Protein AF-W1XWZ4-F1 (afdb_monomer)

Mean predicted aligned error: 9.77 Å

Organism: NCBI:txid408170

Foldseek 3Di:
DPPPDLDDDFQPGDSLVVLLVVLVVVLVVVVVVVVVVVVVVVVVVVVVCVVVVNDDDPDPVSVVVCCVVPVVVVVVCVVVVVVVCCVPVSVVSSVVQVLQWPDDPVQDDRGHGIDGNGCVSVVVVVVVVVVD

Solvent-accessible surface area (backbone atoms only — not comparable to full-atom values): 7586 Å² total; per-residue (Å²): 124,83,88,80,50,44,54,91,46,65,68,76,44,58,19,67,60,52,51,50,51,49,50,55,49,50,53,52,52,52,53,49,53,54,50,52,55,49,51,55,52,47,54,53,51,51,53,52,35,53,77,71,70,44,91,69,72,88,44,72,67,48,45,52,49,51,37,57,77,77,31,45,71,54,66,65,48,49,61,54,53,54,51,47,43,58,70,50,51,44,59,50,49,45,52,53,53,47,57,30,32,60,78,46,94,90,45,54,73,59,77,40,60,53,48,81,52,53,64,53,59,60,52,50,54,54,52,61,62,65,77,107

Secondary structure (DSSP, 8-state):
-TTTSS-SSTTT--HHHHHHHHHHHHHHHHHHHHHHHHHHHHHHHHHHHHHTT-----SHHHHHHHHHHHHHHHHHHHHHHHHHIIIIIHHHHHHHHHHTBT-STTS-TTSS---B-TTHHHHHHHHHHHT-

Radius of gyration: 23.23 Å; Cα contacts (8 Å, |Δi|>4): 77; chains: 1; bounding box: 59×29×56 Å

InterPro domains:
  IPR035277 MalF, N-terminal [G3DSA:1.20.58.370] (58-104)

pLDDT: mean 80.43, std 14.29, range [37.47, 97.0]

Sequence (132 aa):
SNLITLGEKPGRDNSLFMLIRGAFHSIFVIVYLAFYILNIKDAHTIAKRINNGIPVPLTLKDMIKGIYENGFPYLLIIPSYVAMTFAIIFPVIVTLMIAFTNYDFQHLPPNKLLDWVGLTNFTNIWSLSTFR

Structure (mmCIF, N/CA/C/O backbone):
data_AF-W1XWZ4-F1
#
_entry.id   AF-W1XWZ4-F1
#
loop_
_atom_site.group_PDB
_atom_site.id
_atom_site.type_symbol
_atom_site.label_atom_id
_atom_site.label_alt_id
_atom_site.label_comp_id
_atom_site.label_asym_id
_atom_site.label_entity_id
_atom_site.label_seq_id
_atom_site.pdbx_PDB_ins_code
_atom_site.Cartn_x
_atom_site.Cartn_y
_atom_site.Cartn_z
_atom_site.occupancy
_atom_site.B_iso_or_equiv
_atom_site.auth_seq_id
_atom_site.auth_comp_id
_atom_site.auth_asym_id
_atom_site.auth_atom_id
_atom_site.pdbx_PDB_model_num
ATOM 1 N N . SER A 1 1 ? -7.956 -2.053 -25.456 1.00 41.41 1 SER A N 1
ATOM 2 C CA . SER A 1 1 ? -6.589 -1.966 -26.003 1.00 41.41 1 SER A CA 1
ATOM 3 C C . SER A 1 1 ? -5.588 -1.432 -24.978 1.00 41.41 1 SER A C 1
ATOM 5 O O . SER A 1 1 ? -4.648 -2.134 -24.652 1.00 41.41 1 SER A O 1
ATOM 7 N N . ASN A 1 2 ? -5.832 -0.268 -24.358 1.00 37.47 2 ASN A N 1
ATOM 8 C CA . ASN A 1 2 ? -4.829 0.512 -23.598 1.00 37.47 2 ASN A CA 1
ATOM 9 C C . ASN A 1 2 ? -4.474 0.083 -22.151 1.00 37.47 2 ASN A C 1
ATOM 11 O O . ASN A 1 2 ? -3.929 0.897 -21.412 1.00 37.47 2 ASN A O 1
ATOM 15 N N . LEU A 1 3 ? -4.807 -1.130 -21.694 1.00 45.94 3 LEU A N 1
ATOM 16 C CA . LEU A 1 3 ? -4.467 -1.565 -20.319 1.00 45.94 3 LEU A CA 1
ATOM 17 C C . LEU A 1 3 ? -3.205 -2.435 -20.245 1.00 45.94 3 LEU A C 1
ATOM 19 O O . LEU A 1 3 ? -2.692 -2.665 -19.156 1.00 45.94 3 LEU A O 1
ATOM 23 N N . ILE A 1 4 ? -2.714 -2.915 -21.391 1.00 56.25 4 ILE A N 1
ATOM 24 C CA . ILE A 1 4 ? -1.570 -3.838 -21.473 1.00 56.25 4 ILE A CA 1
ATOM 25 C C . ILE A 1 4 ? -0.411 -3.215 -22.268 1.00 56.25 4 ILE A C 1
ATOM 27 O O . ILE A 1 4 ? 0.742 -3.578 -22.060 1.00 56.25 4 ILE A O 1
ATOM 31 N N . THR A 1 5 ? -0.685 -2.251 -23.151 1.00 56.94 5 THR A N 1
ATOM 32 C CA . THR A 1 5 ? 0.340 -1.616 -23.983 1.00 56.94 5 THR A CA 1
ATOM 33 C C . THR A 1 5 ? 0.970 -0.425 -23.256 1.00 56.94 5 THR A C 1
ATOM 35 O O . THR A 1 5 ? 0.279 0.417 -22.680 1.00 56.94 5 THR A O 1
ATOM 38 N N . LEU A 1 6 ? 2.300 -0.327 -23.290 1.00 59.00 6 LEU A N 1
ATOM 39 C CA . LEU A 1 6 ? 3.083 0.790 -22.740 1.00 59.00 6 LEU A CA 1
ATOM 40 C C . LEU A 1 6 ? 3.017 2.037 -23.657 1.00 59.00 6 LEU A C 1
ATOM 42 O O . LEU A 1 6 ? 4.007 2.740 -23.843 1.00 59.00 6 LEU A O 1
ATOM 46 N N . GLY A 1 7 ? 1.836 2.316 -24.217 1.00 57.91 7 GLY A N 1
ATOM 47 C CA . GLY A 1 7 ? 1.596 3.288 -25.287 1.00 57.91 7 GLY A CA 1
ATOM 48 C C . GLY A 1 7 ? 1.490 2.626 -26.665 1.00 57.91 7 GLY A C 1
ATOM 49 O O . GLY A 1 7 ? 1.989 1.524 -26.878 1.00 57.91 7 GLY A O 1
ATOM 50 N N . GLU A 1 8 ? 0.818 3.295 -27.603 1.00 58.59 8 GLU A N 1
ATOM 51 C CA . GLU A 1 8 ? 0.705 2.841 -29.004 1.00 58.59 8 GLU A CA 1
ATOM 52 C C . GLU A 1 8 ? 1.411 3.809 -29.974 1.00 58.59 8 GLU A C 1
ATOM 54 O O . GLU A 1 8 ? 1.745 3.420 -31.094 1.00 58.59 8 GLU A O 1
ATOM 59 N N . LYS A 1 9 ? 1.665 5.070 -29.572 1.00 57.44 9 LYS A N 1
ATOM 60 C CA . LYS A 1 9 ? 2.260 6.099 -30.446 1.00 57.44 9 LYS A CA 1
ATOM 61 C C . LYS A 1 9 ? 3.492 6.782 -29.822 1.00 57.44 9 LYS A C 1
ATOM 63 O O . LYS A 1 9 ? 3.333 7.594 -28.904 1.00 57.44 9 LYS A O 1
ATOM 68 N N . PRO A 1 10 ? 4.708 6.537 -30.358 1.00 55.03 10 PRO A N 1
ATOM 69 C CA . PRO A 1 10 ? 5.923 7.244 -29.949 1.00 55.03 10 PRO A CA 1
ATOM 70 C C . PRO A 1 10 ? 5.775 8.763 -30.139 1.00 55.03 10 PRO A C 1
ATOM 72 O O . PRO A 1 10 ? 5.206 9.215 -31.133 1.00 55.03 10 PRO A O 1
ATOM 75 N N . GLY A 1 11 ? 6.246 9.560 -29.177 1.00 56.50 11 GLY A N 1
ATOM 76 C CA . GLY A 1 11 ? 6.170 11.028 -29.200 1.00 56.50 11 GLY A CA 1
ATOM 77 C C . GLY A 1 11 ? 4.877 11.654 -28.650 1.00 56.50 11 GLY A C 1
ATOM 78 O O . GLY A 1 11 ? 4.886 12.838 -28.319 1.00 56.50 11 GLY A O 1
ATOM 79 N N . ARG A 1 12 ? 3.784 10.889 -28.490 1.00 55.41 12 ARG A N 1
ATOM 80 C CA . ARG A 1 12 ? 2.554 11.333 -27.792 1.00 55.41 12 ARG A CA 1
ATOM 81 C C . ARG A 1 12 ? 2.399 10.659 -26.429 1.00 55.41 12 ARG A C 1
ATOM 83 O O . ARG A 1 12 ? 2.057 11.330 -25.457 1.00 55.41 12 ARG A O 1
ATOM 90 N N . ASP A 1 13 ? 2.678 9.361 -26.364 1.00 60.84 13 ASP A N 1
ATOM 91 C CA . ASP A 1 13 ? 2.583 8.582 -25.135 1.00 60.84 13 ASP A CA 1
ATOM 92 C C . ASP A 1 13 ? 3.955 8.509 -24.465 1.00 60.84 13 ASP A C 1
ATOM 94 O O . ASP A 1 13 ? 4.950 8.126 -25.081 1.00 60.84 13 ASP A O 1
ATOM 98 N N . ASN A 1 14 ? 4.016 8.878 -23.186 1.00 70.44 14 ASN A N 1
ATOM 99 C CA . ASN A 1 14 ? 5.223 8.696 -22.394 1.00 70.44 14 ASN A CA 1
ATOM 100 C C . ASN A 1 14 ? 5.089 7.410 -21.568 1.00 70.44 14 ASN A C 1
ATOM 102 O O . ASN A 1 14 ? 4.520 7.411 -20.470 1.00 70.44 14 ASN A O 1
ATOM 106 N N . SER A 1 15 ? 5.592 6.319 -22.147 1.00 70.00 15 SER A N 1
ATOM 107 C CA . SER A 1 15 ? 5.579 4.952 -21.610 1.00 70.00 15 SER A CA 1
ATOM 108 C C . SER A 1 15 ? 6.104 4.876 -20.172 1.00 70.00 15 SER A C 1
ATOM 110 O O . SER A 1 15 ? 5.511 4.196 -19.335 1.00 70.00 15 SER A O 1
ATOM 112 N N . LEU A 1 16 ? 7.146 5.650 -19.846 1.00 75.62 16 LEU A N 1
ATOM 113 C CA . LEU A 1 16 ? 7.705 5.736 -18.496 1.00 75.62 16 LEU A CA 1
ATOM 114 C C . LEU A 1 16 ? 6.690 6.320 -17.505 1.00 75.62 16 LEU A C 1
ATOM 116 O O . LEU A 1 16 ? 6.476 5.763 -16.431 1.00 75.62 16 LEU A O 1
ATOM 120 N N . PHE A 1 17 ? 6.007 7.409 -17.867 1.00 77.31 17 PHE A N 1
ATOM 121 C CA . PHE A 1 17 ? 4.973 7.977 -16.998 1.00 77.31 17 PHE A CA 1
ATOM 122 C C . PHE A 1 17 ? 3.753 7.059 -16.867 1.00 77.31 17 PHE A C 1
ATOM 124 O O . PHE A 1 17 ? 3.123 7.046 -15.811 1.00 77.31 17 PHE A O 1
ATOM 131 N N . MET A 1 18 ? 3.387 6.308 -17.910 1.00 80.12 18 MET A N 1
ATOM 132 C CA . MET A 1 18 ? 2.308 5.314 -17.825 1.00 80.12 18 MET A CA 1
ATOM 133 C C . MET A 1 18 ? 2.676 4.176 -16.870 1.00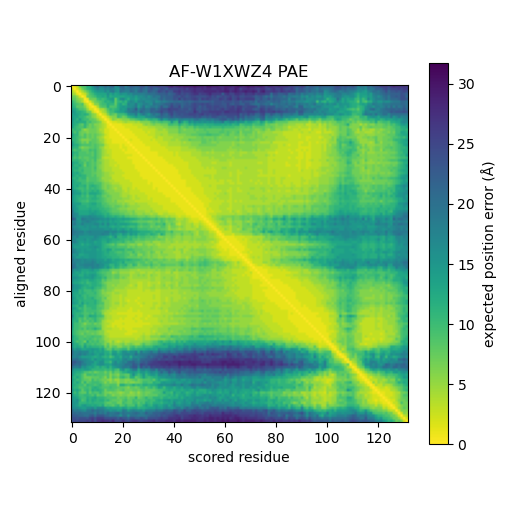 80.12 18 MET A C 1
ATOM 135 O O . MET A 1 18 ? 1.859 3.819 -16.025 1.00 80.12 18 MET A O 1
ATOM 139 N N . LEU A 1 19 ? 3.916 3.685 -16.934 1.00 82.88 19 LEU A N 1
ATOM 140 C CA . LEU A 1 19 ? 4.446 2.672 -16.022 1.00 82.88 19 LEU A CA 1
ATOM 141 C C . LEU A 1 19 ? 4.454 3.167 -14.570 1.00 82.88 19 LEU A C 1
ATOM 143 O O . LEU A 1 19 ? 3.928 2.490 -13.691 1.00 82.88 19 LEU A O 1
ATOM 147 N N . ILE A 1 20 ? 4.954 4.381 -14.321 1.00 84.19 20 ILE A N 1
ATOM 148 C CA . ILE A 1 20 ? 4.967 4.990 -12.981 1.00 84.19 20 ILE A CA 1
ATOM 149 C C . ILE A 1 20 ? 3.538 5.185 -12.445 1.00 84.19 20 ILE A C 1
ATOM 151 O O . ILE A 1 20 ? 3.257 4.856 -11.293 1.00 84.19 20 ILE A O 1
ATOM 155 N N . ARG A 1 21 ? 2.608 5.683 -13.272 1.00 85.19 21 ARG A N 1
ATOM 156 C CA . ARG A 1 21 ? 1.195 5.837 -12.882 1.00 85.19 21 ARG A CA 1
ATOM 157 C C . ARG A 1 21 ? 0.525 4.493 -12.597 1.00 85.19 21 ARG A C 1
ATOM 159 O O . ARG A 1 21 ? -0.229 4.393 -11.633 1.00 85.19 21 ARG A O 1
ATOM 166 N N . GLY A 1 22 ? 0.816 3.467 -13.395 1.00 85.44 22 GLY A N 1
ATOM 167 C CA . GLY A 1 22 ? 0.335 2.103 -13.175 1.00 85.44 22 GLY A CA 1
ATOM 168 C C . GLY A 1 22 ? 0.857 1.509 -11.865 1.00 85.44 22 GLY A C 1
ATOM 169 O O . GLY A 1 22 ? 0.069 0.986 -11.079 1.00 85.44 22 GLY A O 1
ATOM 170 N N . ALA A 1 23 ? 2.154 1.671 -11.584 1.00 87.56 23 ALA A N 1
ATOM 171 C CA . ALA A 1 23 ? 2.776 1.265 -10.323 1.00 87.56 23 ALA A CA 1
ATOM 172 C C . ALA A 1 23 ? 2.171 1.989 -9.110 1.00 87.56 23 ALA A C 1
ATOM 174 O O . ALA A 1 23 ? 1.968 1.387 -8.061 1.00 87.56 23 ALA A O 1
ATOM 175 N N . PHE A 1 24 ? 1.842 3.274 -9.244 1.00 87.50 24 PHE A N 1
ATOM 176 C CA . PHE A 1 24 ? 1.155 4.015 -8.188 1.00 87.50 24 PHE A CA 1
ATOM 177 C C . PHE A 1 24 ? -0.259 3.469 -7.951 1.00 87.50 24 PHE A C 1
ATOM 179 O O . PHE A 1 24 ? -0.643 3.208 -6.813 1.00 87.50 24 PHE A O 1
ATOM 186 N N . HIS A 1 25 ? -1.030 3.251 -9.019 1.00 90.19 25 HIS A N 1
ATOM 187 C CA . HIS A 1 25 ? -2.403 2.761 -8.919 1.00 90.19 25 HIS A CA 1
ATOM 188 C C . HIS A 1 25 ? -2.489 1.330 -8.364 1.00 90.19 25 HIS A C 1
ATOM 190 O O . HIS A 1 25 ? -3.403 1.029 -7.597 1.00 90.19 25 HIS A O 1
ATOM 196 N N . SER A 1 26 ? -1.531 0.455 -8.686 1.00 89.69 26 SER A N 1
ATOM 197 C CA . SER A 1 26 ? -1.518 -0.921 -8.173 1.00 89.69 26 SER A CA 1
ATOM 198 C C . SER A 1 26 ? -1.423 -0.975 -6.643 1.00 89.69 26 SER A C 1
ATOM 200 O O . SER A 1 26 ? -2.102 -1.796 -6.025 1.00 89.69 26 SER A O 1
ATOM 202 N N . ILE A 1 27 ? -0.683 -0.051 -6.015 1.00 89.56 27 ILE A N 1
ATOM 203 C CA . ILE A 1 27 ? -0.615 0.080 -4.550 1.00 89.56 27 ILE A CA 1
ATOM 204 C C . ILE A 1 27 ? -2.003 0.377 -3.974 1.00 89.56 27 ILE A C 1
ATOM 206 O O . ILE A 1 27 ? -2.417 -0.277 -3.018 1.00 89.56 27 ILE A O 1
ATOM 210 N N . PHE A 1 28 ? -2.757 1.306 -4.572 1.00 90.88 28 PHE A N 1
ATOM 211 C CA . PHE A 1 28 ? -4.123 1.610 -4.126 1.00 90.88 28 PHE A CA 1
ATOM 212 C C . PHE A 1 28 ? -5.049 0.406 -4.238 1.00 90.88 28 PHE A C 1
ATOM 214 O O . PHE A 1 28 ? -5.809 0.145 -3.309 1.00 90.88 28 PHE A O 1
ATOM 221 N N . VAL A 1 29 ? -4.976 -0.345 -5.340 1.00 93.75 29 VAL A N 1
ATOM 222 C CA . VAL A 1 29 ? -5.797 -1.549 -5.529 1.00 93.75 29 VAL A CA 1
ATOM 223 C C . VAL A 1 29 ? -5.482 -2.592 -4.455 1.00 93.75 29 VAL A C 1
ATOM 225 O O . VAL A 1 29 ? -6.402 -3.138 -3.851 1.00 93.75 29 VAL A O 1
ATOM 228 N N . ILE A 1 30 ? -4.202 -2.838 -4.164 1.00 91.69 30 ILE A N 1
ATOM 229 C CA . ILE A 1 30 ? -3.786 -3.796 -3.128 1.00 91.69 30 ILE A CA 1
ATOM 230 C C . ILE A 1 30 ? -4.271 -3.351 -1.74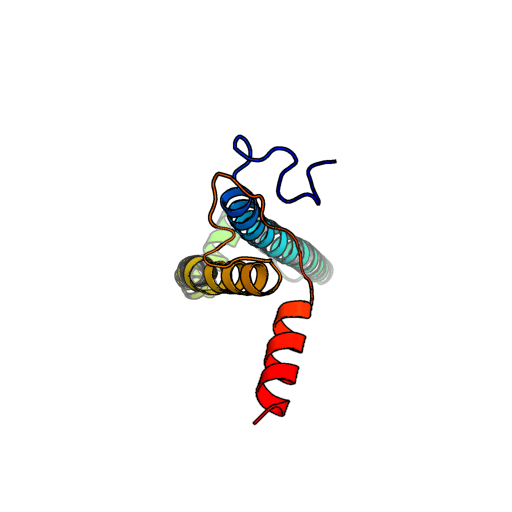4 1.00 91.69 30 ILE A C 1
ATOM 232 O O . ILE A 1 30 ? -4.859 -4.151 -1.015 1.00 91.69 30 ILE A O 1
ATOM 236 N N . VAL A 1 31 ? -4.069 -2.079 -1.387 1.00 91.38 31 VAL A N 1
ATOM 237 C CA . VAL A 1 31 ? -4.522 -1.521 -0.101 1.00 91.38 31 VAL A CA 1
ATOM 238 C C . VAL A 1 31 ? -6.044 -1.596 0.018 1.00 91.38 31 VAL A C 1
ATOM 240 O O . VAL A 1 31 ? -6.558 -1.995 1.063 1.00 91.38 31 VAL A O 1
ATOM 243 N N . TYR A 1 32 ? -6.770 -1.281 -1.055 1.00 93.75 32 TYR A N 1
ATOM 244 C CA . TYR A 1 32 ? -8.224 -1.390 -1.105 1.00 93.75 32 TYR A CA 1
ATOM 245 C C . TYR A 1 32 ? -8.696 -2.832 -0.892 1.00 93.75 32 TYR A C 1
ATO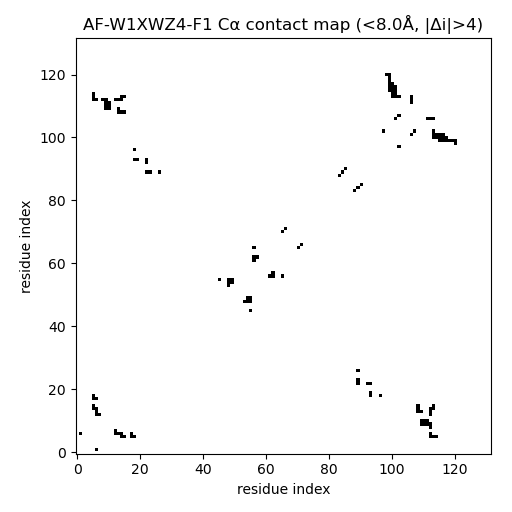M 247 O O . TYR A 1 32 ? -9.565 -3.068 -0.056 1.00 93.75 32 TYR A O 1
ATOM 255 N N . LEU A 1 33 ? -8.101 -3.805 -1.588 1.00 96.31 33 LEU A N 1
ATOM 256 C CA . LEU A 1 33 ? -8.439 -5.222 -1.428 1.00 96.31 33 LEU A CA 1
ATOM 257 C C . LEU A 1 33 ? -8.150 -5.717 -0.007 1.00 96.31 33 LEU A C 1
ATOM 259 O O . LEU A 1 33 ? -8.978 -6.412 0.583 1.00 96.31 33 LEU A O 1
ATOM 263 N N . ALA A 1 34 ? -7.010 -5.328 0.571 1.00 92.94 34 ALA A N 1
ATOM 264 C CA . ALA A 1 34 ? -6.670 -5.661 1.950 1.00 92.94 34 ALA A CA 1
ATOM 265 C C . ALA A 1 34 ? -7.700 -5.082 2.932 1.00 92.94 34 ALA A C 1
ATOM 267 O O . ALA A 1 34 ? -8.233 -5.813 3.769 1.00 92.94 34 ALA A O 1
ATOM 268 N N . PHE A 1 35 ? -8.036 -3.797 2.791 1.00 94.12 35 PHE A N 1
ATOM 269 C CA . PHE A 1 35 ? -9.057 -3.145 3.607 1.00 94.12 35 PHE A CA 1
ATOM 270 C C . PHE A 1 35 ? -10.420 -3.825 3.447 1.00 94.12 35 PHE A C 1
ATOM 272 O O . PHE A 1 35 ? -11.079 -4.116 4.442 1.00 94.12 35 PHE A O 1
ATOM 279 N N . TYR A 1 36 ? -10.824 -4.157 2.223 1.00 96.00 36 TYR A N 1
ATOM 280 C CA . TYR A 1 36 ? -12.083 -4.842 1.941 1.00 96.00 36 TYR A CA 1
ATOM 281 C C . TYR A 1 36 ? -12.177 -6.204 2.647 1.00 96.00 36 TYR A C 1
ATOM 283 O O . TYR A 1 36 ? -13.167 -6.487 3.325 1.00 96.00 36 TYR A O 1
ATOM 291 N N . ILE A 1 37 ? -11.118 -7.019 2.581 1.00 97.00 37 ILE A N 1
ATOM 292 C CA . ILE A 1 37 ? -11.054 -8.309 3.285 1.00 97.00 37 ILE A CA 1
ATOM 293 C C . ILE A 1 37 ? -11.137 -8.112 4.805 1.00 97.00 37 ILE A C 1
ATOM 295 O O . ILE A 1 37 ? -11.833 -8.870 5.484 1.00 97.00 37 ILE A O 1
ATOM 299 N N . LEU A 1 38 ? -10.447 -7.105 5.351 1.00 94.50 38 LEU A N 1
ATOM 300 C CA . LEU A 1 38 ? -10.503 -6.787 6.781 1.00 94.50 38 LEU A CA 1
ATOM 301 C C . LEU A 1 38 ? -11.910 -6.366 7.218 1.00 94.50 38 LEU A C 1
ATOM 303 O O . LEU A 1 38 ? -12.368 -6.841 8.251 1.00 94.50 38 LEU A O 1
ATOM 307 N N . ASN A 1 39 ? -12.621 -5.568 6.417 1.00 95.31 39 ASN A N 1
ATOM 308 C CA . ASN A 1 39 ? -14.002 -5.168 6.710 1.00 95.31 39 ASN A CA 1
ATOM 309 C C . ASN A 1 39 ? -14.947 -6.373 6.763 1.00 95.31 39 ASN A C 1
ATOM 311 O O . ASN A 1 39 ? -15.758 -6.477 7.679 1.00 95.31 39 ASN A O 1
ATOM 315 N N . ILE A 1 40 ? -14.825 -7.318 5.823 1.00 96.12 40 ILE A N 1
ATOM 316 C CA . ILE A 1 40 ? -15.643 -8.542 5.834 1.00 96.12 40 ILE A CA 1
ATOM 317 C C . ILE A 1 40 ? -15.354 -9.377 7.088 1.00 96.12 40 ILE A C 1
ATOM 319 O O . ILE A 1 40 ? -16.279 -9.863 7.744 1.00 96.12 40 ILE A O 1
ATOM 323 N N . LYS A 1 41 ? -14.073 -9.542 7.442 1.00 95.81 41 LYS A N 1
ATOM 324 C CA . LYS A 1 41 ? -13.664 -10.281 8.647 1.00 95.81 41 LYS A CA 1
ATOM 325 C C . LYS A 1 41 ? -14.159 -9.611 9.929 1.00 95.81 41 LYS A C 1
ATOM 327 O O . LYS A 1 41 ? -14.609 -10.309 10.841 1.00 95.81 41 LYS A O 1
ATOM 332 N N . ASP A 1 42 ? -14.085 -8.287 9.996 1.00 92.19 42 ASP A N 1
ATOM 333 C CA . ASP A 1 42 ? -14.559 -7.504 11.134 1.00 92.19 42 ASP A CA 1
ATOM 334 C C . ASP A 1 42 ? -16.079 -7.627 11.291 1.00 92.19 42 ASP A C 1
ATOM 336 O O . ASP A 1 42 ? -16.555 -8.039 12.348 1.00 92.19 42 ASP A O 1
ATOM 340 N N . ALA A 1 43 ? -16.839 -7.445 10.205 1.00 92.88 43 ALA A N 1
ATOM 341 C CA . ALA A 1 43 ? -18.292 -7.616 10.198 1.00 92.88 43 ALA A CA 1
ATOM 342 C C . ALA A 1 43 ? -18.720 -9.020 10.660 1.00 92.88 43 ALA A C 1
ATOM 344 O O . ALA A 1 43 ? -19.625 -9.159 11.486 1.00 92.88 43 ALA A O 1
ATOM 345 N N . HIS A 1 44 ? -18.035 -10.069 10.191 1.00 94.81 44 HIS A N 1
ATOM 346 C CA . HIS A 1 44 ? -18.291 -11.440 10.637 1.00 94.81 44 HIS A CA 1
ATOM 347 C C . HIS A 1 44 ? -18.015 -11.626 12.139 1.00 94.81 44 HIS A C 1
ATOM 349 O O . HIS A 1 44 ? -18.790 -12.265 12.856 1.00 94.81 44 HIS A O 1
ATOM 355 N N . THR A 1 45 ? -16.924 -11.040 12.637 1.00 92.19 45 THR A N 1
ATOM 356 C CA . THR A 1 45 ? -16.538 -11.118 14.052 1.00 92.19 45 THR A CA 1
ATOM 357 C C . THR A 1 45 ? -17.533 -10.380 14.945 1.00 92.19 45 THR A C 1
ATOM 359 O O . THR A 1 45 ? -17.931 -10.909 15.986 1.00 92.19 45 THR A O 1
ATOM 362 N N . ILE A 1 46 ? -17.978 -9.190 14.533 1.00 91.38 46 ILE A N 1
ATOM 363 C CA . ILE A 1 46 ? -18.990 -8.399 15.240 1.00 91.38 46 ILE A CA 1
ATOM 364 C C . ILE A 1 46 ? -20.323 -9.154 15.279 1.00 91.38 46 ILE A C 1
ATOM 366 O O . ILE A 1 46 ? -20.894 -9.305 16.358 1.00 91.38 46 ILE A O 1
ATOM 370 N N . ALA A 1 47 ? -20.778 -9.712 14.153 1.00 92.00 47 ALA A N 1
ATOM 371 C CA . ALA A 1 47 ? -22.014 -10.495 14.100 1.00 92.00 47 ALA A CA 1
ATOM 372 C C . ALA A 1 47 ? -21.989 -11.687 15.075 1.00 92.00 47 ALA A C 1
ATOM 374 O O . ALA A 1 47 ? -22.944 -11.917 15.816 1.00 92.00 47 ALA A O 1
ATOM 375 N N . LYS A 1 48 ? -20.864 -12.410 15.148 1.00 94.25 48 LYS A N 1
ATOM 376 C CA . LYS A 1 48 ? -20.687 -13.514 16.104 1.00 94.25 48 LYS A CA 1
ATOM 377 C C . LYS A 1 48 ? -20.731 -13.042 17.561 1.00 94.25 48 LYS A C 1
ATOM 379 O O . LYS A 1 48 ? -21.311 -13.727 18.399 1.00 94.25 48 LYS A O 1
ATOM 384 N N . ARG A 1 49 ? -20.131 -11.888 17.879 1.00 91.88 49 ARG A N 1
ATOM 385 C CA . ARG A 1 49 ? -20.164 -11.311 19.236 1.00 91.88 49 ARG A CA 1
ATOM 386 C C . ARG A 1 49 ? -21.584 -10.938 19.656 1.00 91.88 49 ARG A C 1
ATOM 388 O O . ARG A 1 49 ? -21.978 -11.298 20.761 1.00 91.88 49 ARG A O 1
ATOM 395 N N . ILE A 1 50 ? -22.350 -10.318 18.757 1.00 90.62 50 ILE A N 1
ATOM 396 C CA . ILE A 1 50 ? -23.761 -9.973 18.985 1.00 90.62 50 ILE A CA 1
ATOM 397 C C . ILE A 1 50 ? -24.580 -11.235 19.282 1.00 90.62 50 ILE A C 1
ATOM 399 O O . ILE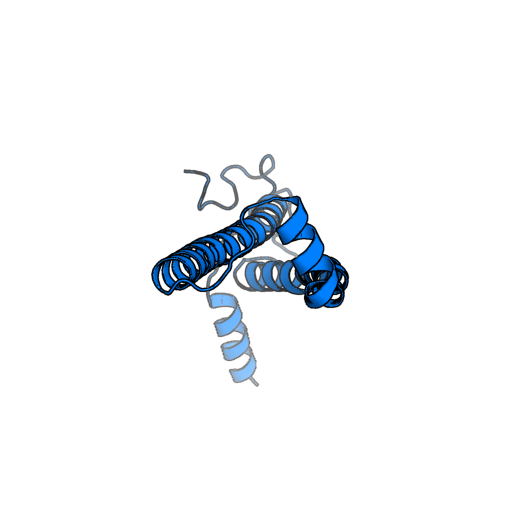 A 1 50 ? -25.285 -11.282 20.286 1.00 90.62 50 ILE A O 1
ATOM 403 N N . ASN A 1 51 ? -24.433 -12.285 18.467 1.00 93.06 51 ASN A N 1
ATOM 404 C CA . ASN A 1 51 ? -25.173 -13.542 18.648 1.00 93.06 51 ASN A CA 1
ATOM 405 C C . ASN A 1 51 ? -24.848 -14.256 19.971 1.00 93.06 51 ASN A C 1
ATOM 407 O O . ASN A 1 51 ? -25.695 -14.953 20.518 1.00 93.06 51 ASN A O 1
ATOM 411 N N . ASN A 1 52 ? -23.637 -14.067 20.498 1.00 93.69 52 ASN A N 1
ATOM 412 C CA . ASN A 1 52 ? -23.207 -14.627 21.780 1.00 93.69 52 ASN A CA 1
ATOM 413 C C . ASN A 1 52 ? -23.561 -13.735 22.986 1.00 93.69 52 ASN A C 1
ATOM 415 O O . ASN A 1 52 ? -23.122 -14.022 24.098 1.00 93.69 52 ASN A O 1
ATOM 419 N N . GLY A 1 53 ? -24.294 -12.635 22.782 1.00 90.19 53 GLY A N 1
ATOM 420 C CA . GLY A 1 53 ? -24.653 -11.687 23.841 1.00 90.19 53 GLY A CA 1
ATOM 421 C C . GLY A 1 53 ? -23.474 -10.871 24.382 1.00 90.19 53 GLY A C 1
ATOM 422 O O . GLY A 1 53 ? -23.585 -10.269 25.448 1.00 90.19 53 GLY A O 1
ATOM 423 N N . ILE A 1 54 ? -22.337 -10.846 23.677 1.00 89.06 54 ILE A N 1
ATOM 424 C CA . ILE A 1 54 ? -21.171 -10.052 24.070 1.00 89.06 54 ILE A CA 1
ATOM 425 C C . ILE A 1 54 ? -21.453 -8.590 23.697 1.00 89.06 54 ILE A C 1
ATOM 427 O O . ILE A 1 54 ? -21.774 -8.323 22.534 1.00 89.06 54 ILE A O 1
ATOM 431 N N . PRO A 1 55 ? -21.313 -7.632 24.634 1.00 83.88 55 PRO A N 1
ATOM 432 C CA . PRO A 1 55 ? -21.544 -6.226 24.339 1.00 83.88 55 PRO A CA 1
ATOM 433 C C . PRO A 1 55 ? -20.560 -5.740 23.272 1.00 83.88 55 PRO A C 1
ATOM 435 O O . PRO A 1 55 ? -19.345 -5.917 23.385 1.00 83.88 55 PRO A O 1
ATOM 438 N N . VAL A 1 56 ? -21.100 -5.120 22.227 1.00 84.81 56 VAL A N 1
ATOM 439 C CA . VAL A 1 56 ? -20.338 -4.472 21.157 1.00 84.81 56 VAL A CA 1
ATOM 440 C C . VAL A 1 56 ? -20.719 -2.993 21.088 1.00 84.81 56 VAL A C 1
ATOM 442 O O . VAL A 1 56 ? -21.868 -2.649 21.371 1.00 84.81 56 VAL A O 1
ATOM 445 N N . PRO A 1 57 ? -19.785 -2.103 20.723 1.00 82.00 57 PRO A N 1
ATOM 446 C CA . PRO A 1 57 ? -20.100 -0.695 20.526 1.00 82.00 57 PRO A CA 1
ATOM 447 C C . PRO A 1 57 ? -21.045 -0.538 19.324 1.00 82.00 57 PRO A C 1
ATOM 449 O O . PRO A 1 57 ? -20.668 -0.833 18.193 1.00 82.00 57 PRO A O 1
ATOM 452 N N . LEU A 1 58 ? -22.280 -0.093 19.577 1.00 81.56 58 LEU A N 1
ATOM 453 C CA . LEU A 1 58 ? -23.316 0.122 18.552 1.00 81.56 58 LEU A CA 1
ATOM 454 C C . LEU A 1 58 ? -23.421 1.590 18.121 1.00 81.56 58 LEU A C 1
ATOM 456 O O . LEU A 1 58 ? -23.971 1.888 17.063 1.00 81.56 58 LEU A O 1
ATOM 460 N N . THR A 1 59 ? -22.914 2.515 18.941 1.00 87.75 59 THR A N 1
ATOM 461 C CA . THR A 1 59 ? -22.954 3.951 18.657 1.00 87.75 59 THR A CA 1
ATOM 462 C C . THR A 1 59 ? -21.581 4.478 18.252 1.00 87.75 59 THR A C 1
ATOM 464 O O . THR A 1 59 ? -20.547 3.997 18.717 1.00 87.75 59 THR A O 1
ATOM 467 N N . LEU A 1 60 ? -21.560 5.535 17.430 1.00 83.38 60 LEU A N 1
ATOM 468 C CA . LEU A 1 60 ? -20.317 6.211 17.035 1.00 83.38 60 LEU A CA 1
ATOM 469 C C . LEU A 1 60 ? -19.509 6.703 18.246 1.00 83.38 60 LEU A C 1
ATOM 471 O O . LEU A 1 60 ? -18.281 6.662 18.221 1.00 83.38 60 LEU A O 1
ATOM 475 N N . LYS A 1 61 ? -20.184 7.135 19.321 1.00 87.88 61 LYS A N 1
ATOM 476 C CA . LYS A 1 61 ? -19.518 7.559 20.560 1.00 87.88 61 LYS A CA 1
ATOM 477 C C . LYS A 1 61 ? -18.773 6.403 21.222 1.00 87.88 61 LYS A C 1
ATOM 479 O O . LYS A 1 61 ? -17.619 6.582 21.605 1.00 87.88 61 LYS A O 1
ATOM 484 N N . ASP A 1 62 ? -19.398 5.232 21.309 1.00 85.69 62 ASP A N 1
ATOM 485 C CA . ASP A 1 62 ? -18.779 4.049 21.914 1.00 85.69 62 ASP A CA 1
ATOM 486 C C . ASP A 1 62 ? -17.608 3.535 21.070 1.00 85.69 62 ASP A C 1
ATOM 488 O O . ASP A 1 62 ? -16.581 3.136 21.616 1.00 85.69 62 ASP A O 1
ATOM 492 N N . MET A 1 63 ? -17.717 3.610 19.737 1.00 85.69 63 MET A N 1
ATOM 493 C CA . MET A 1 63 ? -16.622 3.255 18.827 1.00 85.69 63 MET A CA 1
ATOM 494 C C . MET A 1 63 ? -15.420 4.188 18.999 1.00 85.69 63 MET A C 1
ATOM 496 O O . MET A 1 63 ? -14.297 3.714 19.155 1.00 85.69 63 MET A O 1
ATOM 500 N N . ILE A 1 64 ? -15.641 5.508 19.024 1.00 86.44 64 ILE A N 1
ATOM 501 C CA . ILE A 1 64 ? -14.566 6.494 19.225 1.00 86.44 64 ILE A CA 1
ATOM 502 C C . ILE A 1 64 ? -13.913 6.303 20.593 1.00 86.44 64 ILE A C 1
ATOM 504 O O . ILE A 1 64 ? -12.687 6.314 20.688 1.00 86.44 64 ILE A O 1
ATOM 508 N N . LYS A 1 65 ? -14.710 6.081 21.643 1.00 87.31 65 LYS A N 1
ATOM 509 C CA . LYS A 1 65 ? -14.195 5.803 22.985 1.00 87.31 65 LYS A CA 1
ATOM 510 C C . LYS A 1 65 ? -13.330 4.539 22.997 1.00 87.31 65 LYS A C 1
ATOM 512 O O . LYS A 1 65 ? -12.214 4.582 23.502 1.00 87.31 65 LYS A O 1
ATOM 517 N N . GLY A 1 66 ? -13.786 3.458 22.363 1.00 85.31 66 GLY A N 1
ATOM 518 C CA . GLY A 1 66 ? -13.019 2.2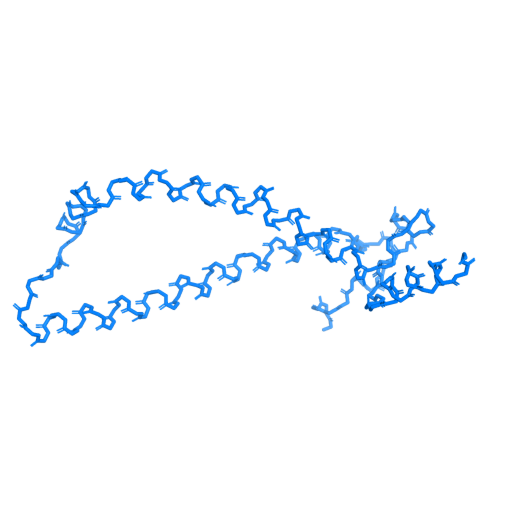16 22.249 1.00 85.31 66 GLY A CA 1
ATOM 519 C C . GLY A 1 66 ? -11.703 2.380 21.480 1.00 85.31 66 GLY A C 1
ATOM 520 O O . GLY A 1 66 ? -10.677 1.839 21.899 1.00 85.31 66 GLY A O 1
ATOM 521 N N . ILE A 1 67 ? -11.707 3.167 20.397 1.00 86.25 67 ILE A N 1
ATOM 522 C CA . ILE A 1 67 ? -10.495 3.519 19.640 1.00 86.25 67 ILE A CA 1
ATOM 523 C C . ILE A 1 67 ? -9.562 4.388 20.484 1.00 86.25 67 ILE A C 1
ATOM 525 O O . ILE A 1 67 ? -8.356 4.203 20.429 1.00 86.25 67 ILE A O 1
ATOM 529 N N . TYR A 1 68 ? -10.071 5.323 21.277 1.00 86.19 68 TYR A N 1
ATOM 530 C CA . TYR A 1 68 ? -9.218 6.156 22.119 1.00 86.19 68 TYR A CA 1
ATOM 531 C C . TYR A 1 68 ? -8.586 5.358 23.270 1.00 86.19 68 TYR A C 1
ATOM 533 O O . TYR A 1 68 ? -7.395 5.491 23.528 1.00 86.19 68 TYR A O 1
ATOM 541 N N . GLU A 1 69 ? -9.351 4.481 23.921 1.00 86.12 69 GLU A N 1
ATOM 542 C CA . GLU A 1 69 ? -8.878 3.699 25.070 1.00 86.12 69 GLU A CA 1
ATOM 543 C C . GLU A 1 69 ? -7.888 2.595 24.672 1.00 86.12 69 GLU A C 1
ATOM 545 O O . GLU A 1 69 ? -6.886 2.398 25.352 1.00 86.12 69 GLU A O 1
ATOM 550 N N . ASN A 1 70 ? -8.138 1.890 23.562 1.00 83.06 70 ASN A N 1
ATOM 551 C CA . ASN A 1 70 ? -7.348 0.712 23.167 1.00 83.06 70 ASN A CA 1
ATOM 552 C C . ASN A 1 70 ? -6.626 0.872 21.819 1.00 83.06 70 ASN A C 1
ATOM 554 O O . ASN A 1 70 ? -5.714 0.113 21.495 1.00 83.06 70 ASN A O 1
ATOM 558 N N . GLY A 1 71 ? -7.049 1.840 21.006 1.00 82.25 71 GLY A N 1
ATOM 559 C CA . GLY A 1 71 ? -6.612 2.046 19.624 1.00 82.25 71 GLY A CA 1
ATOM 560 C C . GLY A 1 71 ? -5.698 3.258 19.412 1.00 82.25 71 GLY A C 1
ATOM 561 O O . GLY A 1 71 ? -5.192 3.435 18.305 1.00 82.25 71 GLY A O 1
ATOM 562 N N . PHE A 1 72 ? -5.461 4.088 20.435 1.00 86.50 72 PHE A N 1
ATOM 563 C CA . PHE A 1 72 ? -4.706 5.337 20.297 1.00 86.50 72 PHE A CA 1
ATOM 564 C C . PHE A 1 72 ? -3.287 5.138 19.738 1.00 86.50 72 PHE A C 1
ATOM 566 O O . PHE A 1 72 ? -2.928 5.849 18.796 1.00 86.50 72 PHE A O 1
ATOM 573 N N . PRO A 1 73 ? -2.497 4.140 20.193 1.00 89.44 73 PRO A N 1
ATOM 574 C CA . PRO A 1 73 ? -1.202 3.857 19.578 1.00 89.44 73 PRO A CA 1
ATOM 575 C C . PRO A 1 73 ? -1.331 3.517 18.089 1.00 89.44 73 PRO A C 1
ATOM 577 O O . PRO A 1 73 ? -0.563 4.010 17.269 1.00 89.44 73 PRO A O 1
ATOM 580 N N . TYR A 1 74 ? -2.339 2.729 17.710 1.00 87.44 74 TYR A N 1
ATOM 581 C CA . TYR A 1 74 ? -2.562 2.360 16.312 1.00 87.44 74 TYR A CA 1
ATOM 582 C C . TYR A 1 74 ? -2.942 3.571 15.457 1.00 87.44 74 TYR A C 1
ATOM 584 O O . TYR A 1 74 ? -2.425 3.708 14.351 1.00 87.44 74 TYR A O 1
ATOM 592 N N . LEU A 1 75 ? -3.766 4.486 15.977 1.00 88.12 75 LEU A N 1
ATOM 593 C CA . LEU A 1 75 ? -4.139 5.721 15.284 1.00 88.12 75 LEU A CA 1
ATOM 594 C C . LEU A 1 75 ? -2.911 6.571 14.921 1.00 88.12 75 LEU A C 1
ATOM 596 O O . LEU A 1 75 ? -2.871 7.155 1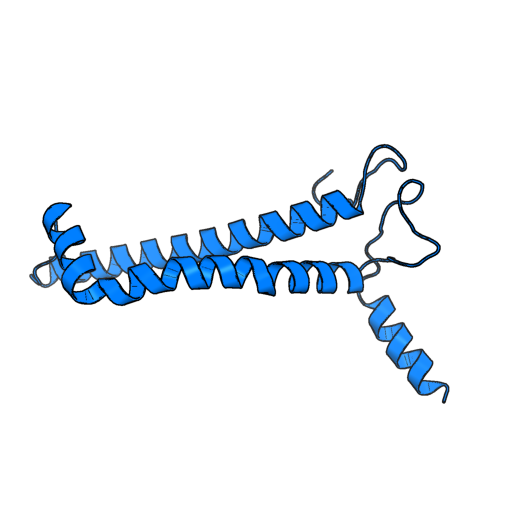3.843 1.00 88.12 75 LEU A O 1
ATOM 600 N N . LEU A 1 76 ? -1.904 6.613 15.798 1.00 90.06 76 LEU A N 1
ATOM 601 C CA . LEU A 1 76 ? -0.665 7.359 15.566 1.00 90.06 76 LEU A CA 1
ATOM 602 C C . LEU A 1 76 ? 0.285 6.656 14.593 1.00 90.06 76 LEU A C 1
ATOM 604 O O . LEU A 1 76 ? 0.978 7.314 13.819 1.00 90.06 76 LEU A O 1
ATOM 608 N N . ILE A 1 77 ? 0.339 5.324 14.626 1.00 92.50 77 ILE A N 1
ATOM 609 C CA . ILE A 1 77 ? 1.302 4.562 13.824 1.00 92.50 77 ILE A CA 1
ATOM 610 C C . ILE A 1 77 ? 0.771 4.306 12.397 1.00 92.50 77 ILE A C 1
ATOM 612 O O . ILE A 1 77 ? 1.561 4.232 11.457 1.00 92.50 77 ILE A O 1
ATOM 616 N N . ILE A 1 78 ? -0.551 4.226 12.190 1.00 90.75 78 ILE A N 1
ATOM 617 C CA . ILE A 1 78 ? -1.160 4.014 10.862 1.00 90.75 78 ILE A CA 1
ATOM 618 C C . ILE A 1 78 ? -0.684 5.052 9.822 1.00 90.75 78 ILE A C 1
ATOM 620 O O . ILE A 1 78 ? -0.210 4.624 8.767 1.00 90.75 78 ILE A O 1
ATOM 624 N N . PRO A 1 79 ? -0.725 6.379 10.076 1.00 90.88 79 PRO A N 1
ATOM 625 C CA . PRO A 1 79 ? -0.215 7.380 9.135 1.00 90.88 79 PRO A CA 1
ATOM 626 C C . PRO A 1 79 ? 1.256 7.164 8.768 1.00 90.88 79 PRO A C 1
ATOM 628 O O . PRO A 1 79 ? 1.627 7.287 7.600 1.00 90.88 79 PRO A O 1
ATOM 631 N N . SER A 1 80 ? 2.082 6.779 9.746 1.00 93.75 80 SER A N 1
ATOM 632 C CA . SER A 1 80 ? 3.497 6.469 9.530 1.00 93.75 80 SER A CA 1
ATOM 633 C C . SER A 1 80 ? 3.676 5.269 8.603 1.00 93.75 80 SER A C 1
ATOM 635 O O . SER A 1 80 ? 4.466 5.341 7.665 1.00 93.75 80 SER A O 1
ATOM 637 N N . TYR A 1 81 ? 2.910 4.189 8.791 1.00 91.56 81 TYR A N 1
ATOM 638 C CA . TYR A 1 81 ? 2.965 3.028 7.895 1.00 91.56 81 TYR A CA 1
ATOM 639 C C . TYR A 1 81 ? 2.450 3.331 6.488 1.00 91.56 81 TYR A C 1
ATOM 641 O O . TYR A 1 81 ? 3.003 2.816 5.513 1.00 91.56 81 TYR A O 1
ATOM 649 N N . VAL A 1 82 ? 1.427 4.180 6.356 1.00 90.62 82 VAL A N 1
ATOM 650 C CA . VAL A 1 82 ? 0.957 4.647 5.045 1.00 90.62 82 VAL A CA 1
ATOM 651 C C . VAL A 1 82 ? 2.080 5.409 4.340 1.00 90.62 82 VAL A C 1
ATOM 653 O O . VAL A 1 82 ? 2.416 5.086 3.203 1.00 90.62 82 VAL A O 1
ATOM 656 N N . ALA A 1 83 ? 2.730 6.352 5.026 1.00 92.25 83 ALA A N 1
ATOM 657 C CA . ALA A 1 83 ? 3.859 7.094 4.471 1.00 92.25 83 ALA A CA 1
ATOM 658 C C . ALA A 1 83 ? 5.038 6.175 4.097 1.00 92.25 83 ALA A C 1
ATOM 660 O O . ALA A 1 83 ? 5.572 6.284 2.995 1.00 92.25 83 ALA A O 1
ATOM 661 N N . MET A 1 84 ? 5.406 5.225 4.965 1.00 94.06 84 MET A N 1
ATOM 662 C CA . MET A 1 84 ? 6.464 4.240 4.698 1.00 94.06 84 MET A CA 1
ATOM 663 C C . MET A 1 84 ? 6.150 3.358 3.488 1.00 94.06 84 MET A C 1
ATOM 665 O O . MET A 1 84 ? 7.038 3.082 2.684 1.00 94.06 84 MET A O 1
ATOM 669 N N . THR A 1 85 ? 4.888 2.953 3.323 1.00 88.38 85 THR A N 1
ATOM 670 C CA . THR A 1 85 ? 4.435 2.185 2.156 1.00 88.38 85 THR A CA 1
ATOM 671 C C . THR A 1 85 ? 4.730 2.956 0.872 1.00 88.38 85 THR A C 1
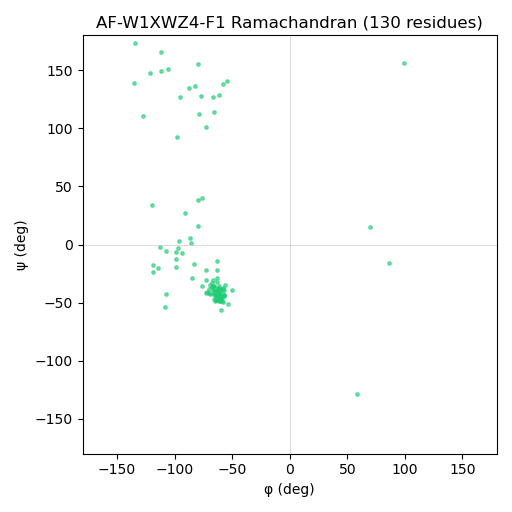ATOM 673 O O . THR A 1 85 ? 5.378 2.424 -0.025 1.00 88.38 85 THR A O 1
ATOM 676 N N . PHE A 1 86 ? 4.357 4.235 0.794 1.00 88.75 86 PHE A N 1
ATOM 677 C CA . PHE A 1 86 ? 4.669 5.050 -0.383 1.00 88.75 86 PHE A CA 1
ATOM 678 C C . PHE A 1 86 ? 6.162 5.361 -0.528 1.00 88.75 86 PHE A C 1
ATOM 680 O O . PHE A 1 86 ? 6.659 5.402 -1.644 1.00 88.75 86 PHE A O 1
ATOM 687 N N . ALA A 1 87 ? 6.903 5.552 0.560 1.00 92.06 87 ALA A N 1
ATOM 688 C CA . ALA A 1 87 ? 8.327 5.872 0.483 1.00 92.06 87 ALA A CA 1
ATOM 689 C C . ALA A 1 87 ? 9.199 4.677 0.059 1.00 92.06 87 ALA A C 1
ATOM 691 O O . ALA A 1 87 ? 10.232 4.878 -0.571 1.00 92.06 87 ALA A O 1
ATOM 692 N N . ILE A 1 88 ? 8.802 3.446 0.402 1.00 93.81 88 ILE A N 1
ATOM 693 C CA . ILE A 1 88 ? 9.611 2.235 0.191 1.00 93.81 88 ILE A CA 1
ATOM 694 C C . ILE A 1 88 ? 9.031 1.367 -0.925 1.00 93.81 88 ILE A C 1
ATOM 696 O O . ILE A 1 88 ? 9.734 1.022 -1.872 1.00 93.81 88 ILE A O 1
ATOM 700 N N . ILE A 1 89 ? 7.749 1.003 -0.842 1.00 90.75 89 ILE A N 1
ATOM 701 C CA . ILE A 1 89 ? 7.157 0.020 -1.762 1.00 90.75 89 ILE A CA 1
ATOM 702 C C . ILE A 1 89 ? 7.031 0.610 -3.168 1.00 90.75 89 ILE A C 1
ATOM 704 O O . ILE A 1 89 ? 7.312 -0.081 -4.143 1.00 90.75 89 ILE A O 1
ATOM 708 N N . PHE A 1 90 ? 6.681 1.892 -3.291 1.00 89.12 90 PHE A N 1
ATOM 709 C CA . PHE A 1 90 ? 6.571 2.548 -4.595 1.00 89.12 90 PHE A CA 1
ATOM 710 C C . PHE A 1 90 ? 7.878 2.538 -5.405 1.00 89.12 90 PHE A C 1
ATOM 712 O O . PHE A 1 90 ? 7.853 2.002 -6.517 1.00 89.12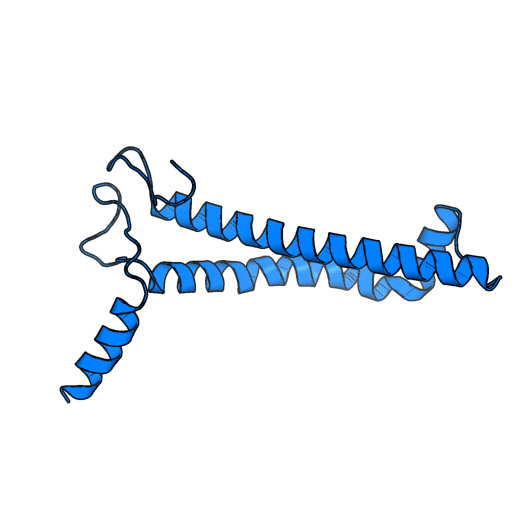 90 PHE A O 1
ATOM 719 N N . PRO A 1 91 ? 9.025 3.049 -4.906 1.00 90.19 91 PRO A N 1
ATOM 720 C CA . PRO A 1 91 ? 10.261 3.003 -5.684 1.00 90.19 91 PRO A CA 1
ATOM 721 C C . PRO A 1 91 ? 10.726 1.568 -5.958 1.00 90.19 91 PRO A C 1
ATOM 723 O O . PRO A 1 91 ? 11.261 1.308 -7.035 1.00 90.19 91 PRO A O 1
ATOM 726 N N . VAL A 1 92 ? 10.476 0.620 -5.047 1.00 93.25 92 VAL A N 1
ATOM 727 C CA . VAL A 1 92 ? 10.796 -0.801 -5.264 1.00 93.25 92 VAL A CA 1
ATOM 728 C C . VAL A 1 92 ? 9.978 -1.384 -6.416 1.00 93.25 92 VAL A C 1
ATOM 730 O O . VAL A 1 92 ? 10.557 -1.998 -7.308 1.00 93.25 92 VAL A O 1
ATOM 733 N N . ILE A 1 93 ? 8.661 -1.161 -6.453 1.00 89.62 93 ILE A N 1
ATOM 734 C CA . ILE A 1 93 ? 7.806 -1.633 -7.554 1.00 89.62 93 ILE A CA 1
ATOM 735 C C . ILE A 1 93 ? 8.233 -0.995 -8.875 1.00 89.62 93 ILE A C 1
ATOM 737 O O . ILE A 1 93 ? 8.362 -1.706 -9.866 1.00 89.62 93 ILE 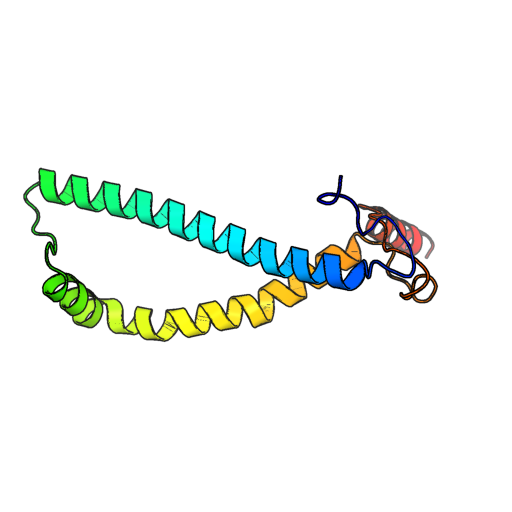A O 1
ATOM 741 N N . VAL A 1 94 ? 8.491 0.317 -8.902 1.00 87.69 94 VAL A N 1
ATOM 742 C CA . VAL A 1 94 ? 8.954 1.001 -10.121 1.00 87.69 94 VAL A CA 1
ATOM 743 C C . VAL A 1 94 ? 10.275 0.402 -10.606 1.00 87.69 94 VAL A C 1
ATOM 745 O O . VAL A 1 94 ? 10.404 0.090 -11.786 1.00 87.69 94 VAL A O 1
ATOM 748 N N . THR A 1 95 ? 11.227 0.170 -9.699 1.00 88.50 95 THR A N 1
ATOM 749 C CA . THR A 1 95 ? 12.525 -0.441 -10.029 1.00 88.50 95 THR A CA 1
ATOM 750 C C . THR A 1 95 ? 12.358 -1.862 -10.561 1.00 88.50 95 THR A C 1
ATOM 752 O O . THR A 1 95 ? 12.968 -2.217 -11.567 1.00 88.50 95 THR A O 1
ATOM 755 N N . LEU A 1 96 ? 11.494 -2.665 -9.933 1.00 88.69 96 LEU A N 1
ATOM 756 C CA . LEU A 1 96 ? 11.170 -4.005 -10.415 1.00 88.69 96 LEU A CA 1
ATOM 757 C C . LEU A 1 96 ? 10.551 -3.947 -11.810 1.00 88.69 96 LEU A C 1
ATOM 759 O O . LEU A 1 96 ? 11.010 -4.659 -12.691 1.00 88.69 96 LEU A O 1
ATOM 763 N N . MET A 1 97 ? 9.567 -3.077 -12.046 1.00 85.56 97 MET A N 1
ATOM 764 C CA . MET A 1 97 ? 8.949 -2.930 -13.366 1.00 85.56 97 MET A CA 1
ATOM 765 C C . MET A 1 97 ? 9.966 -2.507 -14.431 1.00 85.56 97 MET A C 1
ATOM 767 O O . MET A 1 97 ? 9.926 -3.049 -15.530 1.00 85.56 97 MET A O 1
ATOM 771 N N . ILE A 1 98 ? 10.904 -1.611 -14.107 1.00 85.19 98 ILE A N 1
ATOM 772 C CA . ILE A 1 98 ? 12.007 -1.228 -15.002 1.00 85.19 98 ILE A CA 1
ATOM 773 C C . ILE A 1 98 ? 12.908 -2.429 -15.325 1.00 85.19 98 ILE A C 1
ATOM 775 O O . ILE A 1 98 ? 13.330 -2.589 -16.465 1.00 85.19 98 ILE A O 1
ATOM 779 N N . ALA A 1 99 ? 13.167 -3.319 -14.364 1.00 84.38 99 ALA A N 1
ATOM 780 C CA . ALA A 1 99 ? 13.967 -4.522 -14.605 1.00 84.38 99 ALA A CA 1
ATOM 781 C C . ALA A 1 99 ? 13.324 -5.489 -15.619 1.00 84.38 99 ALA A C 1
ATOM 783 O O . ALA A 1 99 ? 14.034 -6.279 -16.240 1.00 84.38 99 ALA A O 1
ATOM 784 N N . PHE A 1 100 ? 12.005 -5.415 -15.817 1.00 83.00 100 PHE A N 1
ATOM 785 C CA . PHE A 1 100 ? 11.269 -6.185 -16.826 1.00 83.00 100 PHE A CA 1
ATOM 786 C C . PHE A 1 100 ? 11.024 -5.410 -18.136 1.00 83.00 100 PHE A C 1
ATOM 788 O O . PHE A 1 100 ? 10.371 -5.942 -19.039 1.00 83.00 100 PHE A O 1
ATOM 795 N N . THR A 1 101 ? 11.537 -4.182 -18.277 1.00 82.56 101 THR A N 1
ATOM 796 C CA . THR A 1 101 ? 11.454 -3.391 -19.517 1.00 82.56 101 THR A CA 1
ATOM 797 C C . THR A 1 101 ? 12.816 -3.208 -20.190 1.00 82.56 101 THR A C 1
ATOM 799 O O . THR A 1 101 ? 13.872 -3.472 -19.614 1.00 82.56 101 THR A O 1
ATOM 802 N N . ASN A 1 102 ? 12.805 -2.768 -21.450 1.00 77.88 102 ASN A N 1
ATOM 803 C CA . ASN A 1 102 ? 13.996 -2.415 -22.235 1.00 77.88 102 ASN A CA 1
ATOM 804 C C . ASN A 1 102 ? 14.553 -1.010 -21.909 1.00 77.88 102 ASN A C 1
ATOM 806 O O . ASN A 1 102 ? 14.968 -0.283 -22.811 1.00 77.88 102 ASN A O 1
ATOM 810 N N . TYR A 1 103 ? 14.548 -0.594 -20.639 1.00 72.88 103 TYR A N 1
ATOM 811 C CA . TYR A 1 103 ? 15.071 0.718 -20.251 1.00 72.88 103 TYR A CA 1
ATOM 812 C C . TYR A 1 103 ? 16.609 0.748 -20.331 1.00 72.88 103 TYR A C 1
ATOM 814 O O . TYR A 1 103 ? 17.296 0.273 -19.427 1.00 72.88 103 TYR A O 1
ATOM 822 N N . ASP A 1 104 ? 17.157 1.323 -21.404 1.00 68.88 104 ASP A N 1
ATOM 823 C CA . ASP A 1 104 ? 18.592 1.575 -21.577 1.00 68.88 104 ASP A CA 1
ATOM 824 C C . ASP A 1 104 ? 18.872 2.997 -22.113 1.00 68.88 104 ASP A C 1
ATOM 826 O O . ASP A 1 104 ? 17.966 3.746 -22.487 1.00 68.88 104 ASP A O 1
ATOM 830 N N . PHE A 1 105 ? 20.152 3.380 -22.176 1.00 58.97 105 PHE A N 1
ATOM 831 C CA . PHE A 1 105 ? 20.581 4.683 -22.705 1.00 58.97 105 PHE A CA 1
ATOM 832 C C . PHE A 1 105 ? 20.259 4.894 -24.204 1.00 58.97 105 PHE A C 1
ATOM 834 O O . PHE A 1 105 ? 20.335 6.021 -24.685 1.00 58.97 105 PHE A O 1
ATOM 841 N N . GLN A 1 106 ? 19.902 3.852 -24.963 1.00 56.50 106 GLN A N 1
ATOM 842 C CA . GLN A 1 106 ? 19.521 3.905 -26.385 1.00 56.50 106 GLN A CA 1
ATOM 843 C C . GLN A 1 106 ? 17.988 3.895 -26.612 1.00 56.50 106 GLN A C 1
ATOM 845 O O . GLN A 1 106 ? 17.523 4.092 -27.746 1.00 56.50 106 GLN A O 1
ATOM 850 N N . HIS A 1 107 ? 17.208 3.711 -25.541 1.00 59.47 107 HIS A N 1
ATOM 851 C CA . HIS A 1 107 ? 15.743 3.719 -25.461 1.00 59.47 107 HIS A CA 1
ATOM 852 C C . HIS A 1 107 ? 15.224 4.814 -24.514 1.00 59.47 107 HIS A C 1
ATOM 854 O O . HIS A 1 107 ? 14.190 4.669 -23.864 1.00 59.47 107 HIS A O 1
ATOM 860 N N . LEU A 1 108 ? 15.926 5.949 -24.455 1.00 56.69 108 LEU A N 1
ATOM 861 C CA . LEU A 1 108 ? 15.470 7.131 -23.727 1.00 56.69 108 LEU A CA 1
ATOM 862 C C . LEU A 1 108 ? 14.205 7.722 -24.401 1.00 56.69 108 LEU A C 1
ATOM 864 O O . LEU A 1 108 ? 14.231 8.018 -25.602 1.00 56.69 108 LEU A O 1
ATOM 868 N N . PRO A 1 109 ? 13.100 7.938 -23.658 1.00 51.12 109 PRO A N 1
ATOM 869 C CA . PRO A 1 109 ? 11.967 8.741 -24.133 1.00 51.12 109 PRO A CA 1
ATOM 870 C C . PRO A 1 109 ? 12.460 10.136 -24.579 1.00 51.12 109 PRO A C 1
ATOM 872 O O . PRO A 1 109 ? 13.343 10.678 -23.911 1.00 51.12 109 PRO A O 1
ATOM 875 N N . PRO A 1 110 ? 11.943 10.739 -25.677 1.00 50.78 110 PRO A N 1
ATOM 876 C CA . PRO A 1 110 ? 10.546 10.669 -26.128 1.00 50.78 110 PRO A CA 1
ATOM 877 C C . PRO A 1 110 ? 10.289 9.912 -27.449 1.00 50.78 110 PRO A C 1
ATOM 879 O O . PRO A 1 110 ? 9.134 9.781 -27.852 1.00 50.78 110 PRO A O 1
ATOM 882 N N . ASN A 1 111 ? 11.326 9.406 -28.128 1.00 53.22 111 ASN A N 1
ATOM 883 C CA . ASN A 1 111 ? 11.202 8.848 -29.488 1.00 53.22 111 ASN A CA 1
ATOM 884 C C . ASN A 1 111 ? 10.979 7.328 -29.547 1.00 53.22 111 ASN A C 1
ATOM 886 O O . ASN A 1 111 ? 10.729 6.796 -30.628 1.00 53.22 111 ASN A O 1
ATOM 890 N N . LYS A 1 112 ? 11.061 6.622 -28.413 1.00 57.19 112 LYS A N 1
ATOM 891 C CA . LYS A 1 112 ? 10.821 5.177 -28.316 1.00 57.19 112 LYS A CA 1
ATOM 892 C C . LYS A 1 112 ? 9.946 4.866 -27.103 1.00 57.19 112 LYS A C 1
ATOM 894 O O . LYS A 1 112 ? 10.109 5.478 -26.048 1.00 57.19 112 LYS A O 1
ATOM 899 N N . LEU A 1 113 ? 9.002 3.946 -27.281 1.00 61.31 113 LEU A N 1
ATOM 900 C CA . LEU A 1 113 ? 8.191 3.408 -26.191 1.00 61.31 113 LEU A CA 1
ATOM 901 C C . LEU A 1 113 ? 9.002 2.338 -25.448 1.00 61.31 113 LEU A C 1
ATOM 903 O O . LEU A 1 113 ? 9.938 1.767 -26.004 1.00 61.31 113 LEU A O 1
ATOM 907 N N . LEU A 1 114 ? 8.663 2.121 -24.176 1.00 66.88 114 LEU A N 1
ATOM 908 C CA . LEU A 1 114 ? 9.250 1.026 -23.409 1.00 66.88 114 LEU A CA 1
ATOM 909 C C . LEU A 1 114 ? 8.467 -0.232 -23.756 1.00 66.88 114 LEU A C 1
ATOM 911 O O . LEU A 1 114 ? 7.242 -0.184 -23.773 1.00 66.88 114 LEU A O 1
ATOM 915 N N . ASP A 1 115 ? 9.164 -1.333 -23.980 1.00 70.50 115 ASP A N 1
ATOM 916 C CA . ASP A 1 115 ? 8.580 -2.641 -24.233 1.00 70.50 115 ASP A CA 1
ATOM 917 C C . ASP A 1 115 ? 8.868 -3.578 -23.064 1.00 70.50 115 ASP A C 1
ATOM 919 O O . ASP A 1 115 ? 9.892 -3.479 -22.378 1.00 70.50 115 ASP A O 1
ATOM 923 N N . TRP A 1 116 ? 7.943 -4.506 -22.838 1.00 78.75 116 TRP A N 1
ATOM 924 C CA . TRP A 1 116 ? 8.094 -5.549 -21.836 1.00 78.75 116 TRP A CA 1
ATOM 925 C C . TRP A 1 116 ? 9.004 -6.657 -22.372 1.00 78.75 116 TRP A C 1
ATOM 927 O O . TRP A 1 116 ? 8.626 -7.392 -23.282 1.00 78.75 116 TRP A O 1
ATOM 937 N N . VAL A 1 117 ? 10.195 -6.797 -21.791 1.00 79.88 117 VAL A N 1
ATOM 938 C CA . VAL A 1 117 ? 11.191 -7.812 -22.183 1.00 79.88 117 VAL A CA 1
ATOM 939 C C . VAL A 1 117 ? 11.141 -9.060 -21.300 1.00 79.88 117 VAL A C 1
ATOM 941 O O . VAL A 1 117 ? 11.868 -10.022 -21.533 1.00 79.88 117 VAL A O 1
ATOM 944 N N . GLY A 1 118 ? 10.285 -9.072 -20.275 1.00 80.50 118 GLY A N 1
ATOM 945 C CA . GLY A 1 118 ? 10.145 -10.211 -19.374 1.00 80.50 118 GLY A CA 1
ATOM 946 C C . GLY A 1 118 ? 11.470 -10.556 -18.687 1.00 80.50 118 GLY A C 1
ATOM 947 O O . GLY A 1 118 ? 12.121 -9.696 -18.101 1.00 80.50 118 GLY A O 1
ATOM 948 N N . LEU A 1 119 ? 11.870 -11.828 -18.743 1.00 83.19 119 LEU A N 1
ATOM 949 C CA . LEU A 1 119 ? 13.051 -12.327 -18.029 1.00 83.19 119 LEU A CA 1
ATOM 950 C C . LEU A 1 119 ? 14.378 -12.144 -18.783 1.00 83.19 119 LEU A C 1
ATOM 952 O O . LEU A 1 119 ? 15.423 -12.521 -18.252 1.00 83.19 119 LEU A O 1
ATOM 956 N N . THR A 1 120 ? 14.371 -11.548 -19.980 1.00 80.00 120 THR A N 1
ATOM 957 C CA . THR A 1 120 ? 15.571 -11.419 -20.824 1.00 80.00 120 THR A CA 1
ATOM 958 C C . THR A 1 120 ? 16.715 -10.683 -20.122 1.00 80.00 120 THR A C 1
ATOM 960 O O . THR A 1 120 ? 17.869 -11.094 -20.225 1.00 80.00 120 THR A O 1
ATOM 963 N N . ASN A 1 121 ? 16.418 -9.647 -19.333 1.00 80.62 121 ASN A N 1
ATOM 964 C CA . ASN A 1 121 ? 17.439 -8.927 -18.565 1.00 80.62 121 ASN A CA 1
ATOM 965 C C . ASN A 1 121 ? 18.136 -9.829 -17.529 1.00 80.62 121 ASN A C 1
ATOM 967 O O . ASN A 1 121 ? 19.350 -9.751 -17.353 1.00 80.62 121 ASN A O 1
ATOM 971 N N . PHE A 1 122 ? 17.395 -10.741 -16.894 1.00 83.12 122 PHE A N 1
ATOM 972 C CA . PHE A 1 122 ? 17.940 -11.679 -15.910 1.00 83.12 122 PHE A CA 1
ATOM 973 C C . PHE A 1 122 ? 18.779 -12.775 -16.575 1.00 83.12 122 PHE A C 1
ATOM 975 O O . PHE A 1 122 ? 19.867 -13.094 -16.093 1.00 83.12 122 PHE A O 1
ATOM 982 N N . THR A 1 123 ? 18.317 -13.316 -17.708 1.00 81.00 123 THR A N 1
ATOM 983 C CA . THR A 1 123 ? 19.083 -14.315 -18.468 1.00 81.00 123 THR A CA 1
ATOM 984 C C . THR A 1 123 ? 20.365 -13.725 -19.042 1.00 81.00 123 THR A C 1
ATOM 986 O O . THR A 1 123 ? 21.385 -14.403 -19.031 1.00 81.00 123 THR A O 1
ATOM 989 N N . ASN A 1 124 ? 20.346 -12.461 -19.475 1.00 80.19 124 ASN A N 1
ATOM 990 C CA . ASN A 1 124 ? 21.530 -11.774 -19.993 1.00 80.19 124 ASN A CA 1
ATOM 991 C C . ASN A 1 124 ? 22.607 -11.586 -18.915 1.00 80.19 124 ASN A C 1
ATOM 993 O O . ASN A 1 124 ? 23.787 -11.792 -19.191 1.00 80.19 124 ASN A O 1
ATOM 997 N N . ILE A 1 125 ? 22.219 -11.239 -17.681 1.00 81.50 125 ILE A N 1
ATOM 998 C CA . ILE A 1 125 ? 23.151 -11.155 -16.543 1.00 81.50 125 ILE A CA 1
ATOM 999 C C . ILE A 1 125 ? 23.776 -12.526 -16.268 1.00 81.50 125 ILE A C 1
ATOM 1001 O O . ILE A 1 125 ? 24.989 -12.619 -16.093 1.00 81.50 125 ILE A O 1
ATOM 1005 N N . TRP A 1 126 ? 22.962 -13.584 -16.278 1.00 81.75 126 TRP A N 1
ATOM 1006 C CA . TRP A 1 126 ? 23.434 -14.952 -16.077 1.00 81.75 126 TRP A CA 1
ATOM 1007 C C . TRP A 1 126 ? 24.369 -15.419 -17.201 1.00 81.75 126 TRP A C 1
ATOM 1009 O O . TRP A 1 126 ? 25.409 -16.014 -16.941 1.00 81.75 126 TRP A O 1
ATOM 1019 N N . SER A 1 127 ? 24.059 -15.133 -18.468 1.00 76.94 127 SER A N 1
ATOM 1020 C CA . SER A 1 127 ? 24.928 -15.520 -19.584 1.00 76.94 127 SER A CA 1
ATOM 1021 C C . SER A 1 127 ? 26.234 -14.727 -19.590 1.00 76.94 127 SER A C 1
ATOM 1023 O O . SER A 1 127 ? 27.294 -15.313 -19.777 1.00 76.94 127 SER A O 1
ATOM 1025 N N . LEU A 1 128 ? 26.188 -13.414 -19.334 1.00 70.06 128 LEU A N 1
ATOM 1026 C CA . LEU A 1 128 ? 27.382 -12.562 -19.279 1.00 70.06 128 LEU A CA 1
ATOM 1027 C C . LEU A 1 128 ? 28.298 -12.907 -18.095 1.00 70.06 128 LEU A C 1
ATOM 1029 O O . LEU A 1 128 ? 29.511 -12.764 -18.223 1.00 70.06 128 LEU A O 1
ATOM 1033 N N . SER A 1 129 ? 27.758 -13.387 -16.968 1.00 60.41 129 SER A N 1
ATOM 1034 C CA . SER A 1 129 ? 28.576 -13.890 -15.855 1.00 60.41 129 SER A CA 1
ATOM 1035 C C . SER A 1 129 ? 29.233 -15.241 -16.153 1.00 60.41 129 SER A C 1
ATOM 1037 O O . SER A 1 129 ? 30.255 -15.546 -15.547 1.00 60.41 129 SER A O 1
ATOM 1039 N N . THR A 1 130 ? 28.688 -16.018 -17.098 1.00 56.62 130 THR A N 1
ATOM 1040 C CA . THR A 1 130 ? 29.230 -17.328 -17.507 1.00 56.62 130 THR A CA 1
ATOM 1041 C C . THR A 1 130 ? 30.361 -17.203 -18.545 1.00 56.62 130 THR A C 1
ATOM 1043 O O . THR A 1 130 ? 31.122 -18.145 -18.733 1.00 56.62 130 THR A O 1
ATOM 1046 N N . PHE A 1 131 ? 30.513 -16.046 -19.205 1.00 55.66 131 PHE A N 1
ATOM 1047 C CA . PHE A 1 131 ? 31.623 -15.750 -20.133 1.00 55.66 131 PHE A CA 1
ATOM 1048 C C . PHE A 1 131 ? 32.841 -15.098 -19.447 1.00 55.66 131 PHE A C 1
ATOM 1050 O O . PHE A 1 131 ? 33.603 -14.365 -20.081 1.00 55.66 131 PHE A O 1
ATOM 1057 N N . ARG A 1 132 ? 33.027 -15.364 -18.152 1.00 46.72 132 ARG A N 1
ATOM 1058 C CA . ARG A 1 132 ? 34.243 -15.057 -17.394 1.00 46.72 132 ARG A CA 1
ATOM 1059 C C . ARG A 1 132 ? 34.887 -16.331 -16.881 1.00 46.72 132 ARG A C 1
ATOM 1061 O O . ARG A 1 132 ? 34.133 -17.204 -16.404 1.00 46.72 132 ARG A O 1
#